Protein AF-A0A7C8YTX8-F1 (afdb_monomer_lite)

pLDDT: mean 79.62, std 22.44, range [36.09, 98.69]

InterPro domains:
  IPR001424 Superoxide dismutase, copper/zinc binding domain [PF00080] (49-103)
  IPR018152 Superoxide dismutase, copper/zinc, binding site [PS00087] (78-88)
  IPR024134 Superoxide dismutase (Cu/Zn) / superoxide dismutase copper chaperone [PTHR10003] (31-103)
  IPR036423 Superoxide dismutase-like, copper/zinc binding domain superfamily [G3DSA:2.60.40.200] (35-105)
  IPR036423 Superoxide dismutase-like, copper/zinc binding domain superfamily [SSF49329] (26-101)

Sequence (105 aa):
PILPPTTTRTISFSPEAHISLVSLSLWGALRTHKMVKKAVAVLSSSEGVSGTIYFTQEGNGPTYVTGTVSGLKPGLHGFHVHEFGDTTNGCMSTGPHFNPDRKSV

Radius of gyration: 31.5 Å; chains: 1; bounding box: 55×28×92 Å

Structure (mmCIF, N/CA/C/O backbone):
data_AF-A0A7C8YTX8-F1
#
_entry.id   AF-A0A7C8YTX8-F1
#
loop_
_atom_site.group_PDB
_atom_site.id
_atom_site.type_symbol
_atom_site.label_atom_id
_atom_site.label_alt_id
_atom_site.label_comp_id
_atom_site.label_asym_id
_atom_site.label_entity_id
_atom_site.label_seq_id
_atom_site.pdbx_PDB_ins_code
_atom_site.Cartn_x
_atom_site.Cartn_y
_atom_site.Cartn_z
_atom_site.occupancy
_atom_site.B_iso_or_equiv
_atom_site.auth_seq_id
_atom_site.auth_comp_id
_atom_site.auth_asym_id
_atom_site.auth_atom_id
_atom_site.pdbx_PDB_model_num
ATOM 1 N N . PRO A 1 1 ? 2.685 -3.908 76.199 1.00 43.00 1 PRO A N 1
ATOM 2 C CA . PRO A 1 1 ? 2.162 -2.791 75.374 1.00 43.00 1 PRO A CA 1
ATOM 3 C C . PRO A 1 1 ? 0.720 -3.086 74.946 1.00 43.00 1 PRO A C 1
ATOM 5 O O . PRO A 1 1 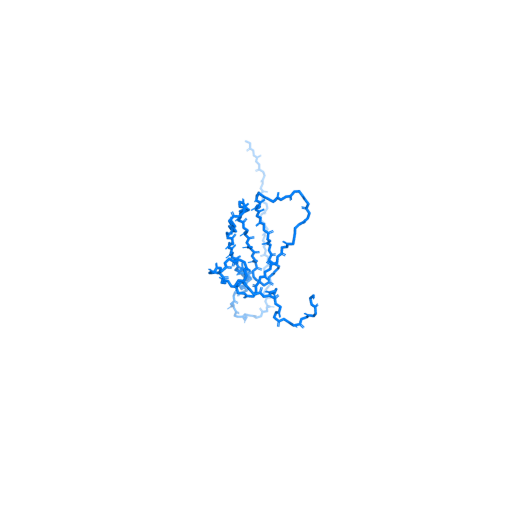? 0.479 -4.039 74.215 1.00 43.00 1 PRO A O 1
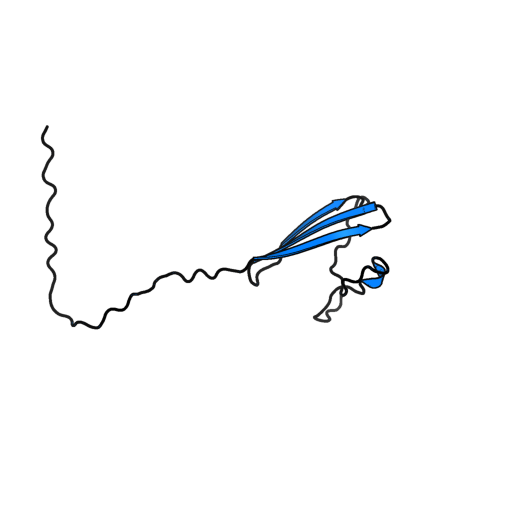ATOM 8 N N . ILE A 1 2 ? -0.221 -2.337 75.516 1.00 43.69 2 ILE A N 1
ATOM 9 C CA . ILE A 1 2 ? -1.671 -2.483 75.348 1.00 43.69 2 ILE A CA 1
ATOM 10 C C . ILE A 1 2 ? -2.100 -1.563 74.194 1.00 43.69 2 ILE A C 1
ATOM 12 O O . ILE A 1 2 ? -1.699 -0.401 74.180 1.00 43.69 2 ILE A O 1
ATOM 16 N N . LEU A 1 3 ? -2.904 -2.063 73.250 1.00 49.62 3 LEU A N 1
ATOM 17 C CA . LEU A 1 3 ? -3.631 -1.267 72.249 1.00 49.62 3 LEU A CA 1
ATOM 18 C C . LEU A 1 3 ? -5.146 -1.572 72.351 1.00 49.62 3 LEU A C 1
ATOM 20 O O . LEU A 1 3 ? -5.504 -2.686 72.737 1.00 49.62 3 LEU A O 1
ATOM 24 N N . PRO A 1 4 ? -6.019 -0.577 72.090 1.00 55.06 4 PRO A N 1
ATOM 25 C CA . PRO A 1 4 ? -7.382 -0.481 72.631 1.00 55.06 4 PRO A CA 1
ATOM 26 C C . PRO A 1 4 ? -8.446 -1.295 71.863 1.00 55.06 4 PRO A C 1
ATOM 28 O O . PRO A 1 4 ? -8.204 -1.729 70.735 1.00 55.06 4 PRO A O 1
ATOM 31 N N . PRO A 1 5 ? -9.646 -1.496 72.453 1.00 46.59 5 PRO A N 1
ATOM 32 C CA . PRO A 1 5 ? -10.703 -2.319 71.868 1.00 46.59 5 PRO A CA 1
ATOM 33 C C . PRO A 1 5 ? -11.292 -1.660 70.617 1.00 46.59 5 PRO A C 1
ATOM 35 O O . PRO A 1 5 ? -11.694 -0.498 70.651 1.00 46.59 5 PRO A O 1
ATOM 38 N N . THR A 1 6 ? -11.389 -2.407 69.514 1.00 50.81 6 THR A N 1
ATOM 39 C CA . THR A 1 6 ? -12.142 -1.945 68.340 1.00 50.81 6 THR A CA 1
ATOM 40 C C . THR A 1 6 ? -13.597 -2.370 68.488 1.00 50.81 6 THR A C 1
ATOM 42 O O . THR A 1 6 ? -13.926 -3.552 68.509 1.00 50.81 6 THR A O 1
ATOM 45 N N . THR A 1 7 ? -14.444 -1.360 68.643 1.00 52.38 7 THR A N 1
ATOM 46 C CA . THR A 1 7 ? -15.893 -1.381 68.822 1.00 52.38 7 THR A CA 1
ATOM 47 C C . THR A 1 7 ? -16.621 -2.341 67.877 1.00 52.38 7 THR A C 1
ATOM 49 O O . THR A 1 7 ? -16.686 -2.114 66.670 1.00 52.38 7 THR A O 1
ATOM 52 N N . THR A 1 8 ? -17.264 -3.365 68.440 1.00 48.72 8 THR A N 1
ATOM 53 C CA . THR A 1 8 ? -18.284 -4.163 67.749 1.00 48.72 8 THR A CA 1
ATOM 54 C C . THR A 1 8 ? -19.510 -3.287 67.491 1.00 48.72 8 THR A C 1
ATOM 56 O O . THR A 1 8 ? -20.168 -2.845 68.432 1.00 48.72 8 THR A O 1
ATOM 59 N N . ARG A 1 9 ? -19.834 -3.016 66.220 1.00 42.62 9 ARG A N 1
ATOM 60 C CA . ARG A 1 9 ? -21.097 -2.370 65.833 1.00 42.62 9 ARG A CA 1
ATOM 61 C C . ARG A 1 9 ? -22.113 -3.424 65.413 1.00 42.62 9 ARG A C 1
ATOM 63 O O . ARG A 1 9 ? -21.990 -4.028 64.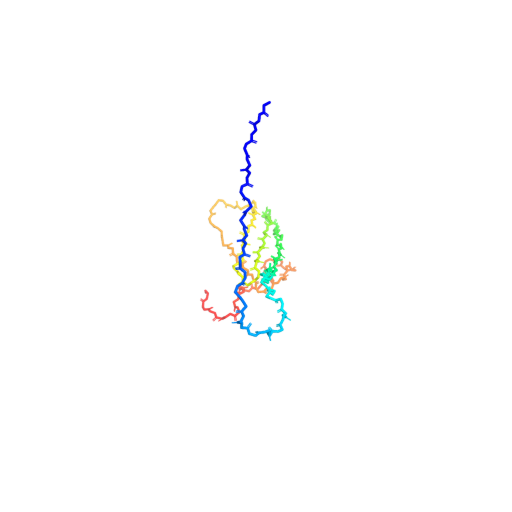353 1.00 42.62 9 ARG A O 1
ATOM 70 N N . THR A 1 10 ? -23.124 -3.611 66.251 1.00 40.97 10 THR A N 1
ATOM 71 C CA . THR A 1 10 ? -24.325 -4.396 65.957 1.00 40.97 10 THR A CA 1
ATOM 72 C C . THR A 1 10 ? -25.118 -3.706 64.847 1.00 40.97 10 THR A C 1
ATOM 74 O O . THR A 1 10 ? -25.607 -2.593 65.038 1.00 40.97 10 THR A O 1
ATOM 77 N N . ILE A 1 11 ? -25.241 -4.347 63.684 1.00 44.22 11 ILE A N 1
ATOM 78 C CA . ILE A 1 11 ? -26.154 -3.906 62.625 1.00 44.22 11 ILE A CA 1
ATOM 79 C C . ILE A 1 11 ? -27.513 -4.543 62.922 1.00 44.22 11 ILE A C 1
ATOM 81 O O . ILE A 1 11 ? -27.663 -5.760 62.858 1.00 44.22 11 ILE A O 1
ATOM 85 N N . SER A 1 12 ? -28.477 -3.711 63.313 1.00 37.59 12 SER A N 1
ATOM 86 C CA . SER A 1 12 ? -29.871 -4.112 63.501 1.00 37.59 12 SER A CA 1
ATOM 87 C C . SER A 1 12 ? -30.550 -4.201 62.136 1.00 37.59 12 SER A C 1
ATOM 89 O O . SER A 1 12 ? -30.572 -3.219 61.393 1.00 37.59 12 SER A O 1
ATOM 91 N N . PHE A 1 13 ? -31.079 -5.375 61.798 1.00 44.50 13 PHE A N 1
ATOM 92 C CA . PHE A 1 13 ? -31.911 -5.571 60.616 1.00 44.50 13 PHE A CA 1
ATOM 93 C C . PHE A 1 13 ? -33.364 -5.250 60.976 1.00 44.50 13 PHE A C 1
ATOM 95 O O . PHE A 1 13 ? -33.923 -5.846 61.894 1.00 44.50 13 PHE A O 1
ATOM 102 N N . SER A 1 14 ? -33.975 -4.315 60.247 1.00 36.09 14 SER A N 1
ATOM 103 C CA . SER A 1 14 ? -35.428 -4.119 60.251 1.00 36.09 14 SER A CA 1
ATOM 104 C C . SER A 1 14 ? -36.067 -5.275 59.471 1.00 36.09 14 SER A C 1
ATOM 106 O O . SER A 1 14 ? -35.701 -5.477 58.310 1.00 36.09 14 SER A O 1
ATOM 108 N N . PRO A 1 15 ? -36.981 -6.056 60.073 1.00 44.50 15 PRO A N 1
ATOM 109 C CA . PRO A 1 15 ? -37.805 -6.986 59.323 1.00 44.50 15 PRO A CA 1
ATOM 110 C C . PRO A 1 15 ? -38.945 -6.204 58.658 1.00 44.50 15 PRO A C 1
ATOM 112 O O . PRO A 1 15 ? -39.352 -5.175 59.183 1.00 44.50 15 PRO A O 1
ATOM 115 N N . GLU A 1 16 ? -39.450 -6.742 57.543 1.00 39.94 16 GLU A N 1
ATOM 116 C CA . GLU A 1 16 ? -40.664 -6.344 56.796 1.00 39.94 16 GLU A CA 1
ATOM 117 C C . GLU A 1 16 ? -40.426 -5.645 55.446 1.00 39.94 16 GLU A C 1
ATOM 119 O O . GLU A 1 16 ? -40.696 -4.466 55.260 1.00 39.94 16 GLU A O 1
ATOM 124 N N . ALA A 1 17 ? -40.009 -6.425 54.445 1.00 41.06 17 ALA A N 1
ATOM 125 C CA . ALA A 1 17 ? -40.678 -6.455 53.139 1.00 41.06 17 ALA A CA 1
ATOM 126 C C . ALA A 1 17 ? -40.262 -7.726 52.384 1.00 41.06 17 ALA A C 1
ATOM 128 O O . ALA A 1 17 ? -39.134 -8.201 52.492 1.00 41.06 17 ALA A O 1
ATOM 129 N N . HIS A 1 18 ? -41.220 -8.321 51.686 1.00 37.94 18 HIS A N 1
ATOM 130 C CA . HIS A 1 18 ? -41.250 -9.731 51.326 1.00 37.94 18 HIS A CA 1
ATOM 131 C C . HIS A 1 18 ? -40.169 -10.212 50.343 1.00 37.94 18 HIS A C 1
ATOM 133 O O . HIS A 1 18 ? -39.749 -9.522 49.418 1.00 37.94 18 HIS A O 1
ATOM 139 N N . ILE A 1 19 ? -39.800 -11.477 50.542 1.00 45.00 19 ILE A N 1
ATOM 140 C CA . ILE A 1 19 ? -38.951 -12.317 49.697 1.00 45.00 19 ILE A CA 1
ATOM 141 C C . ILE A 1 19 ? -39.523 -12.381 48.270 1.00 45.00 19 ILE A C 1
ATOM 143 O O . ILE A 1 19 ? -40.614 -12.908 48.065 1.00 45.00 19 ILE A O 1
ATOM 147 N N . SER A 1 20 ? -38.750 -11.936 47.276 1.00 42.69 20 SER A N 1
ATOM 148 C CA . SER A 1 20 ? -38.906 -12.376 45.885 1.00 42.69 20 SER A CA 1
ATOM 149 C C . SER A 1 20 ? -37.539 -12.707 45.291 1.00 42.69 20 SER A C 1
ATOM 151 O O . SER A 1 20 ? -36.741 -11.828 44.989 1.00 42.69 20 SER A O 1
ATOM 153 N N . LEU A 1 21 ? -37.301 -14.017 45.206 1.00 43.22 21 LEU A N 1
ATOM 154 C CA . LEU A 1 21 ? -36.406 -14.765 44.319 1.00 43.22 21 LEU A CA 1
ATOM 155 C C . LEU A 1 21 ? -35.165 -14.047 43.758 1.00 43.22 21 LEU A C 1
ATOM 157 O O . LEU A 1 21 ? -35.198 -13.274 42.807 1.00 43.22 21 LEU A O 1
ATOM 161 N N . VAL A 1 22 ? -34.035 -14.470 44.315 1.00 42.91 22 VAL A N 1
ATOM 162 C CA . VAL A 1 22 ? -32.678 -14.397 43.778 1.00 42.91 22 VAL A CA 1
ATOM 163 C C . VAL A 1 22 ? -32.630 -14.870 42.320 1.00 42.91 22 VAL A C 1
ATOM 165 O O . VAL A 1 22 ? -33.030 -15.993 42.023 1.00 42.91 22 VAL A O 1
ATOM 168 N N . SER A 1 23 ? -32.030 -14.080 41.433 1.00 53.56 23 SER A N 1
ATOM 169 C CA . SER A 1 23 ? -31.104 -14.587 40.412 1.00 53.56 23 SER A CA 1
ATOM 170 C C . SER A 1 23 ? -30.213 -13.444 39.951 1.00 53.56 23 SER A C 1
ATOM 172 O O . SER A 1 23 ? -30.626 -12.598 39.169 1.00 53.56 23 SER A O 1
ATOM 174 N N . LEU A 1 24 ? -29.017 -13.420 40.548 1.00 44.25 24 LEU A N 1
ATOM 175 C CA . LEU A 1 24 ? -27.795 -12.742 40.124 1.00 44.25 24 LEU A CA 1
ATOM 176 C C . LEU A 1 24 ? -27.986 -11.648 39.068 1.00 44.25 24 LEU A C 1
ATOM 178 O O . LEU A 1 24 ? -28.092 -11.923 37.873 1.00 44.25 24 LEU A O 1
ATOM 182 N N . SER A 1 25 ? -27.849 -10.399 39.506 1.00 49.09 25 SER A N 1
ATOM 183 C CA . SER A 1 25 ? -27.318 -9.340 38.659 1.00 49.09 25 SER A CA 1
ATOM 184 C C . SER A 1 25 ? -25.954 -9.797 38.143 1.00 49.09 25 SER A C 1
ATOM 186 O O . SER A 1 25 ? -24.920 -9.545 38.764 1.00 49.09 25 SER A O 1
ATOM 188 N N . LEU A 1 26 ? -25.940 -10.498 37.008 1.00 51.19 26 LEU A N 1
ATOM 189 C CA . LEU A 1 26 ? -24.752 -10.682 36.199 1.00 51.19 26 LEU A CA 1
ATOM 190 C C . LEU A 1 26 ? -24.437 -9.311 35.596 1.00 51.19 26 LEU A C 1
ATOM 192 O O . LEU A 1 26 ? -24.623 -9.058 34.412 1.00 51.19 26 LEU A O 1
ATOM 196 N N . TRP A 1 27 ? -23.909 -8.416 36.429 1.00 50.28 27 TRP A N 1
ATOM 197 C CA . TRP A 1 27 ? -23.129 -7.264 35.999 1.00 50.28 27 TRP A CA 1
ATOM 198 C C . TRP A 1 27 ? -21.739 -7.751 35.555 1.00 50.28 27 TRP A C 1
ATOM 200 O O . TRP A 1 27 ? -20.700 -7.192 35.888 1.00 50.28 27 TRP A O 1
ATOM 210 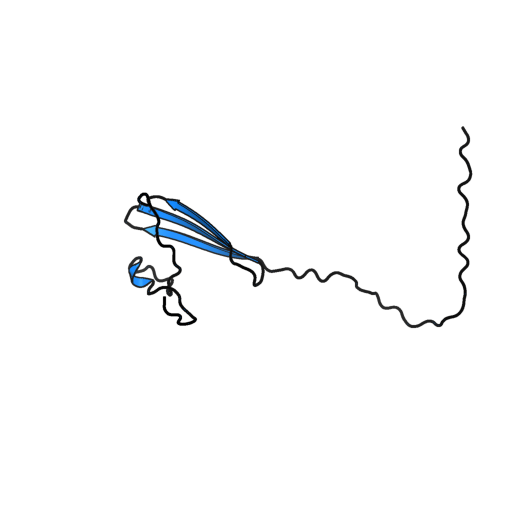N N . GLY A 1 28 ? -21.709 -8.868 34.824 1.00 50.75 28 GLY A N 1
ATOM 211 C CA . GLY A 1 28 ? -20.582 -9.231 34.001 1.00 50.75 28 GLY A CA 1
ATOM 212 C C . GLY A 1 28 ? -20.662 -8.301 32.810 1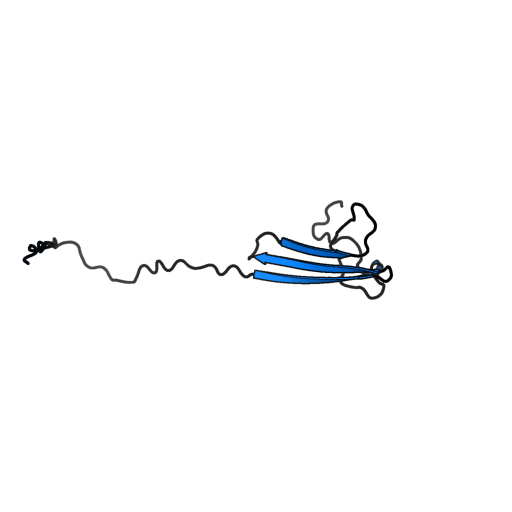.00 50.75 28 GLY A C 1
ATOM 213 O O . GLY A 1 28 ? -21.462 -8.533 31.909 1.00 50.75 28 GLY A O 1
ATOM 214 N N . ALA A 1 29 ? -19.886 -7.219 32.841 1.00 59.28 29 ALA A N 1
ATOM 215 C CA . ALA A 1 29 ? -19.626 -6.407 31.666 1.00 59.28 29 ALA A CA 1
ATOM 216 C C . ALA A 1 29 ? -19.357 -7.355 30.491 1.00 59.28 29 ALA A C 1
ATOM 218 O O . ALA A 1 29 ? -18.348 -8.066 30.483 1.00 59.28 29 ALA A O 1
ATOM 219 N N . LEU A 1 30 ? -20.289 -7.415 29.538 1.00 56.66 30 LEU A N 1
ATOM 220 C CA . LEU A 1 30 ? -20.105 -8.160 28.307 1.00 56.66 30 LEU A CA 1
ATOM 221 C C . LEU A 1 30 ? -18.936 -7.486 27.591 1.00 56.66 30 LEU A C 1
ATOM 223 O O . LEU A 1 30 ? -19.104 -6.457 26.937 1.00 56.66 30 LEU A O 1
ATOM 227 N N . ARG A 1 31 ? -17.723 -8.015 27.779 1.00 61.34 31 ARG A N 1
ATOM 228 C CA . ARG A 1 31 ? -16.558 -7.599 27.005 1.00 61.34 31 ARG A CA 1
ATOM 229 C C . ARG A 1 31 ? -16.883 -7.972 25.568 1.00 61.34 31 ARG A C 1
ATOM 231 O O . ARG A 1 31 ? -16.800 -9.138 25.191 1.00 61.34 31 ARG A O 1
ATOM 238 N N . THR A 1 32 ? -17.310 -6.995 24.776 1.00 63.19 32 THR A N 1
ATOM 239 C CA . THR A 1 32 ? -17.365 -7.163 23.330 1.00 63.19 32 THR A CA 1
ATOM 240 C C . THR A 1 32 ? -15.918 -7.348 22.893 1.00 63.19 32 THR A C 1
ATOM 242 O O . THR A 1 32 ? -15.126 -6.409 22.876 1.00 63.19 32 THR A O 1
ATOM 245 N N . HIS A 1 33 ? -15.515 -8.594 22.641 1.00 68.69 33 HIS A N 1
ATOM 246 C CA . HIS A 1 33 ? -14.219 -8.865 22.038 1.00 68.69 33 HIS A CA 1
ATOM 247 C C . HIS A 1 33 ? -14.277 -8.332 20.612 1.00 68.69 33 HIS A C 1
ATOM 249 O O . HIS A 1 33 ? -14.754 -8.990 19.688 1.00 68.69 33 HIS A O 1
ATOM 255 N N . LYS A 1 34 ? -13.846 -7.084 20.452 1.00 81.94 34 LYS A N 1
ATOM 256 C CA . LYS A 1 34 ? -13.736 -6.431 19.161 1.00 81.94 34 LYS A CA 1
ATOM 257 C C . LYS A 1 34 ? -12.635 -7.162 18.384 1.00 81.94 34 LYS A C 1
ATOM 259 O O . LYS A 1 34 ? -11.454 -7.048 18.690 1.00 81.94 34 LYS A O 1
ATOM 264 N N . MET A 1 35 ? -13.041 -8.008 17.436 1.00 89.75 35 MET A N 1
ATOM 265 C CA . MET A 1 35 ? -12.128 -8.820 16.625 1.00 89.75 35 MET A CA 1
ATOM 266 C C . MET A 1 35 ? -11.125 -7.928 15.891 1.00 89.75 35 MET A C 1
ATOM 268 O O . MET A 1 35 ? -11.524 -6.999 15.189 1.00 89.75 35 MET A O 1
ATOM 272 N N . VAL A 1 36 ? -9.831 -8.224 16.020 1.00 94.69 36 VAL A N 1
ATOM 273 C CA . VAL A 1 36 ? -8.776 -7.524 15.280 1.00 94.69 36 VAL A CA 1
ATOM 274 C C . VAL A 1 36 ? -8.505 -8.271 13.979 1.00 94.69 36 VAL A C 1
ATOM 276 O O . VAL A 1 36 ? -8.047 -9.412 13.993 1.00 94.69 36 VAL A O 1
ATOM 279 N N . LYS A 1 37 ? -8.759 -7.607 12.854 1.00 97.75 37 LYS A N 1
ATOM 280 C CA . LYS A 1 37 ? -8.408 -8.068 11.508 1.00 97.75 37 LYS A CA 1
ATOM 281 C C . LYS A 1 37 ? -7.024 -7.539 11.140 1.00 97.75 37 LYS A C 1
ATOM 283 O O . LYS A 1 37 ? -6.694 -6.394 11.457 1.00 97.75 37 LYS A O 1
ATOM 288 N N . LYS A 1 38 ? -6.222 -8.370 10.474 1.00 98.06 38 LYS A N 1
ATOM 289 C CA . LYS A 1 38 ? -4.885 -8.015 9.985 1.00 98.06 38 LYS A CA 1
ATOM 290 C C . LYS A 1 38 ? -4.721 -8.461 8.537 1.00 98.06 38 LYS A C 1
ATOM 292 O O . LYS A 1 38 ? -5.186 -9.542 8.186 1.00 98.06 38 LYS A O 1
ATOM 297 N N . ALA A 1 39 ? -4.037 -7.656 7.734 1.00 98.44 39 ALA A N 1
ATOM 298 C CA . ALA A 1 39 ? -3.621 -8.017 6.382 1.00 98.44 39 ALA A CA 1
ATOM 299 C C . ALA A 1 39 ? -2.236 -7.434 6.074 1.00 98.44 39 ALA A C 1
ATOM 301 O O . ALA A 1 39 ? -1.790 -6.493 6.734 1.00 98.44 39 ALA A O 1
ATOM 302 N N . VAL A 1 40 ? -1.557 -8.010 5.082 1.00 98.38 40 VAL A N 1
ATOM 303 C CA . VAL A 1 40 ? -0.223 -7.591 4.635 1.00 98.38 40 VAL A CA 1
ATOM 304 C C . VAL A 1 40 ? -0.191 -7.582 3.112 1.00 98.38 40 VAL A C 1
ATOM 306 O O . VAL A 1 40 ? -0.678 -8.522 2.489 1.00 98.38 40 VAL A O 1
ATOM 309 N N . ALA A 1 41 ? 0.401 -6.543 2.528 1.00 98.00 41 ALA A N 1
ATOM 310 C CA . ALA A 1 41 ? 0.719 -6.467 1.109 1.00 98.00 41 ALA A CA 1
ATOM 311 C C . ALA A 1 41 ? 2.233 -6.317 0.936 1.00 98.00 41 ALA A C 1
ATOM 313 O O . ALA A 1 41 ? 2.842 -5.408 1.505 1.00 98.00 41 ALA A O 1
ATOM 314 N N . VAL A 1 42 ? 2.836 -7.210 0.153 1.00 97.06 42 VAL A N 1
ATOM 315 C CA . VAL A 1 42 ? 4.252 -7.136 -0.220 1.00 97.06 42 VAL A CA 1
ATOM 316 C C . VAL A 1 42 ? 4.336 -6.546 -1.621 1.00 97.06 42 VAL A C 1
ATOM 318 O O . VAL A 1 42 ? 3.734 -7.068 -2.557 1.00 97.06 42 VAL A O 1
ATOM 321 N N . LEU A 1 43 ? 5.061 -5.440 -1.746 1.00 95.81 43 LEU A N 1
ATOM 322 C CA . LEU A 1 43 ? 5.244 -4.697 -2.984 1.00 95.81 43 LEU A CA 1
ATOM 323 C C . LEU A 1 43 ? 6.584 -5.078 -3.608 1.00 95.81 43 LEU A C 1
ATOM 325 O O . LEU A 1 43 ? 7.623 -5.049 -2.943 1.00 95.81 43 LEU A O 1
ATOM 329 N N . SER A 1 44 ? 6.559 -5.394 -4.897 1.00 93.25 44 SER A N 1
ATOM 330 C CA . SER A 1 44 ? 7.750 -5.682 -5.687 1.00 93.25 44 SER A CA 1
ATOM 331 C C . SER A 1 44 ? 7.564 -5.153 -7.104 1.00 93.25 44 SER A C 1
ATOM 333 O O . SER A 1 44 ? 6.485 -5.277 -7.682 1.00 93.25 44 SER A O 1
ATOM 335 N N . SER A 1 45 ? 8.618 -4.551 -7.645 1.00 89.81 45 SER A N 1
ATOM 336 C CA . SER A 1 45 ? 8.686 -4.039 -9.009 1.00 89.81 45 SER A CA 1
ATOM 337 C C . SER A 1 45 ? 10.015 -4.433 -9.649 1.00 89.81 45 SER A C 1
ATOM 339 O O . SER A 1 45 ? 11.043 -4.521 -8.972 1.00 89.81 45 SER A O 1
ATOM 341 N N . SER A 1 46 ? 10.014 -4.599 -10.972 1.00 88.06 46 SER A N 1
ATOM 342 C CA . SER A 1 46 ? 11.225 -4.796 -11.778 1.00 88.06 46 SER A CA 1
ATOM 343 C C . SER A 1 46 ? 12.166 -3.585 -11.770 1.00 88.06 46 SER A C 1
ATOM 345 O O . SER A 1 46 ? 13.327 -3.717 -12.141 1.00 88.06 46 SER A O 1
ATOM 347 N N . GLU A 1 47 ? 11.694 -2.415 -11.332 1.00 89.81 47 GLU A N 1
ATOM 348 C CA . GLU A 1 47 ? 12.473 -1.168 -11.268 1.00 89.81 47 GLU A CA 1
ATOM 349 C C . GLU A 1 47 ? 13.185 -0.959 -9.917 1.00 89.81 47 GLU A C 1
ATOM 351 O O . GLU A 1 47 ? 13.706 0.119 -9.641 1.00 89.81 47 GLU A O 1
ATOM 356 N N . GLY A 1 48 ? 13.200 -1.974 -9.047 1.00 93.19 48 GLY A N 1
ATOM 357 C CA . GLY A 1 48 ? 13.887 -1.915 -7.751 1.00 93.19 48 GLY A CA 1
ATOM 358 C C . GLY A 1 48 ? 13.092 -1.236 -6.630 1.00 93.19 48 GLY A C 1
ATOM 359 O O . GLY A 1 48 ? 13.598 -1.108 -5.514 1.00 93.19 48 GLY A O 1
ATOM 360 N N . VAL A 1 49 ? 11.840 -0.843 -6.886 1.00 96.44 49 VAL A N 1
ATOM 361 C CA . VAL A 1 49 ? 10.907 -0.412 -5.835 1.00 96.44 49 VAL A CA 1
ATOM 362 C C . VAL A 1 49 ? 10.360 -1.639 -5.113 1.00 96.44 49 VAL A C 1
ATOM 364 O O . VAL A 1 49 ? 9.861 -2.578 -5.737 1.00 96.44 49 VAL A O 1
ATOM 367 N N . SER A 1 50 ? 10.438 -1.631 -3.787 1.00 97.12 50 SER A N 1
ATOM 368 C CA . SER A 1 50 ? 9.924 -2.717 -2.951 1.00 97.12 50 SER A CA 1
ATOM 369 C C . SER A 1 50 ? 9.465 -2.207 -1.593 1.00 97.12 50 SER A C 1
ATOM 371 O O . SER A 1 50 ? 9.866 -1.127 -1.149 1.00 97.12 50 SER A O 1
ATOM 373 N N . GLY A 1 51 ? 8.609 -2.970 -0.923 1.00 97.75 51 GLY A N 1
ATOM 374 C CA . GLY A 1 51 ? 8.109 -2.583 0.388 1.00 97.75 51 GLY A CA 1
ATOM 375 C C . GLY A 1 51 ? 7.119 -3.569 0.981 1.00 97.75 51 GLY A C 1
ATOM 376 O O . GLY A 1 51 ? 6.683 -4.509 0.321 1.00 97.75 51 GLY A O 1
ATOM 377 N N . THR A 1 52 ? 6.732 -3.311 2.224 1.00 98.69 52 THR A N 1
ATOM 378 C CA . THR A 1 52 ? 5.699 -4.085 2.915 1.00 98.69 52 THR A CA 1
ATOM 379 C C . THR A 1 52 ? 4.746 -3.135 3.612 1.00 98.69 52 THR A C 1
ATOM 381 O O . THR A 1 52 ? 5.173 -2.279 4.392 1.00 98.69 52 THR A O 1
ATOM 384 N N . ILE A 1 53 ? 3.455 -3.310 3.341 1.00 98.62 53 ILE A N 1
ATOM 385 C CA . ILE A 1 53 ? 2.364 -2.552 3.944 1.00 98.62 53 ILE A CA 1
ATOM 386 C C . ILE A 1 53 ? 1.540 -3.481 4.832 1.00 98.62 53 ILE A C 1
ATOM 388 O O . ILE A 1 53 ? 1.183 -4.590 4.440 1.00 98.62 53 ILE A O 1
ATOM 392 N N . TYR A 1 54 ?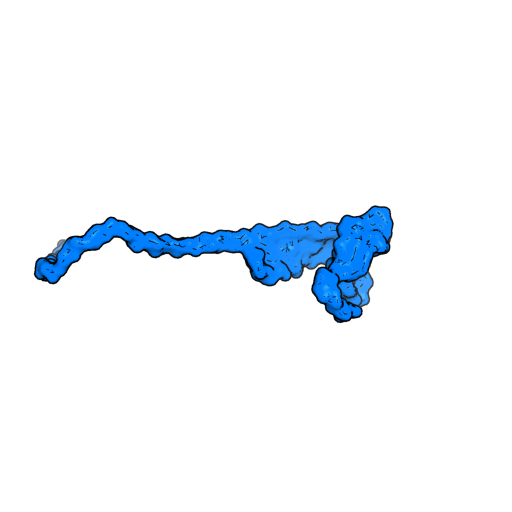 1.219 -3.007 6.026 1.00 98.69 54 TYR A N 1
ATOM 393 C CA . TYR A 1 54 ? 0.426 -3.681 7.036 1.00 98.69 54 TYR A CA 1
ATOM 394 C C . TYR A 1 54 ? -0.890 -2.940 7.232 1.00 98.69 54 TYR A C 1
ATOM 396 O O . TYR A 1 54 ? -0.922 -1.713 7.319 1.00 98.69 54 TYR A O 1
ATOM 404 N N . PHE A 1 55 ? -1.964 -3.709 7.362 1.00 98.69 55 PHE A N 1
ATOM 405 C CA . PHE A 1 55 ? -3.304 -3.216 7.639 1.00 98.69 55 PHE A CA 1
ATOM 406 C C . PHE A 1 55 ? -3.791 -3.829 8.946 1.00 98.69 55 PHE A C 1
ATOM 408 O O . PHE A 1 55 ? -3.716 -5.049 9.127 1.00 98.69 55 PHE A O 1
ATOM 415 N N . THR A 1 56 ? -4.317 -3.008 9.850 1.00 98.31 56 THR A N 1
ATOM 416 C CA . THR A 1 56 ? -4.957 -3.476 11.084 1.00 98.31 56 THR A CA 1
ATOM 417 C C . THR A 1 56 ? -6.297 -2.782 11.283 1.00 98.31 56 THR A C 1
ATOM 419 O O . THR A 1 56 ? -6.419 -1.576 11.095 1.00 98.31 56 THR A O 1
ATOM 422 N N . GLN A 1 57 ? -7.327 -3.543 11.649 1.00 98.12 57 GLN A N 1
ATOM 423 C CA . GLN A 1 57 ? -8.670 -3.006 11.869 1.00 98.12 57 GLN A CA 1
ATOM 424 C C . GLN A 1 57 ? -9.320 -3.672 13.081 1.00 98.12 57 GLN A C 1
ATOM 426 O O . GLN A 1 57 ? -9.434 -4.896 13.137 1.00 98.12 57 GLN A O 1
ATOM 431 N N . GLU A 1 58 ? -9.787 -2.871 14.036 1.00 96.56 58 GLU A N 1
ATOM 432 C CA . GLU A 1 58 ? -10.482 -3.359 15.228 1.00 96.56 58 GLU A CA 1
ATOM 433 C C . GLU A 1 58 ? -12.010 -3.293 15.047 1.00 96.56 58 GLU A C 1
ATOM 435 O O . GLU A 1 58 ? -12.608 -2.220 14.917 1.00 96.56 58 GLU A O 1
ATOM 440 N N . GLY A 1 59 ? -12.668 -4.453 15.044 1.00 94.06 59 GLY A N 1
ATOM 441 C CA . GLY A 1 59 ? -14.096 -4.585 14.757 1.00 94.06 59 GLY A CA 1
ATOM 442 C C . GLY A 1 59 ? -14.468 -3.950 13.419 1.00 94.06 59 GLY A C 1
ATOM 443 O O . GLY A 1 59 ? -13.874 -4.255 12.387 1.00 94.06 59 GLY A O 1
ATOM 444 N N . ASN A 1 60 ? -15.442 -3.041 13.448 1.00 94.62 60 ASN A N 1
ATOM 445 C CA . ASN A 1 60 ? -15.879 -2.259 12.286 1.00 94.62 60 ASN A CA 1
ATOM 446 C C . ASN A 1 60 ? -15.295 -0.834 12.284 1.00 94.62 60 ASN A C 1
ATOM 448 O O . ASN A 1 60 ? -15.842 0.051 11.634 1.00 94.62 60 ASN A O 1
ATOM 452 N N . GLY A 1 61 ? -14.233 -0.592 13.059 1.00 94.62 61 GLY A N 1
ATOM 453 C CA . GLY A 1 61 ? -13.569 0.708 13.132 1.00 94.62 61 GLY A CA 1
ATOM 454 C C . GLY A 1 61 ? -12.709 1.024 11.900 1.00 94.62 61 GLY A C 1
ATOM 455 O O . GLY A 1 61 ? -12.704 0.255 10.935 1.00 94.62 61 GLY A O 1
ATOM 456 N N . PRO A 1 62 ? -11.960 2.139 11.938 1.00 97.25 62 PRO A N 1
ATOM 457 C CA . PRO A 1 62 ? -11.008 2.499 10.892 1.00 97.25 62 PRO A CA 1
ATOM 458 C C . PRO A 1 62 ? -9.926 1.434 10.698 1.00 97.25 62 PRO A C 1
ATOM 460 O O . PRO A 1 62 ? -9.532 0.748 11.645 1.00 97.25 62 PRO A O 1
ATOM 463 N N . THR A 1 63 ? -9.417 1.338 9.472 1.00 97.56 63 THR A N 1
ATOM 464 C CA . THR A 1 63 ? -8.233 0.535 9.156 1.00 97.56 63 THR A CA 1
ATOM 465 C C . THR A 1 63 ? -6.992 1.411 9.259 1.00 97.56 63 THR A C 1
ATOM 467 O O . THR A 1 63 ? -6.886 2.424 8.570 1.00 97.56 63 THR A O 1
ATOM 470 N N . TYR A 1 64 ? -6.041 1.012 10.097 1.00 97.81 64 TYR A N 1
ATOM 471 C CA . TYR A 1 64 ? -4.724 1.631 10.181 1.00 97.81 64 TYR A CA 1
ATOM 472 C C . TYR A 1 64 ? -3.794 0.997 9.155 1.00 97.81 64 TYR A C 1
ATOM 474 O O . TYR A 1 64 ? -3.732 -0.228 9.043 1.00 97.81 64 TYR A O 1
ATOM 482 N N . VAL A 1 65 ? -3.067 1.844 8.429 1.00 98.38 65 VAL A N 1
ATOM 483 C CA . VAL A 1 65 ? -2.125 1.440 7.383 1.00 98.38 65 VAL A CA 1
ATOM 484 C C . VAL A 1 65 ? -0.734 1.913 7.778 1.00 98.38 65 VAL A C 1
ATOM 486 O O . VAL A 1 65 ? -0.528 3.102 8.018 1.00 98.38 65 VAL A O 1
ATOM 489 N N . THR A 1 66 ? 0.218 0.992 7.870 1.00 98.31 66 THR A N 1
ATOM 490 C CA . THR A 1 66 ? 1.622 1.291 8.184 1.00 98.31 66 THR A CA 1
ATOM 491 C C . THR A 1 66 ? 2.537 0.497 7.268 1.00 98.31 66 THR A C 1
ATOM 493 O O . THR A 1 66 ? 2.132 -0.512 6.702 1.00 98.31 66 THR A O 1
ATOM 496 N N . GLY A 1 67 ? 3.781 0.925 7.094 1.00 97.75 67 GLY A N 1
ATOM 497 C CA . GLY A 1 67 ? 4.717 0.183 6.262 1.00 97.75 67 GLY A CA 1
ATOM 498 C C . GLY A 1 67 ? 5.905 1.009 5.821 1.00 97.75 67 GLY A C 1
ATOM 499 O O . GLY A 1 67 ? 6.041 2.178 6.183 1.00 97.75 67 GLY A O 1
ATOM 500 N N . THR A 1 68 ? 6.760 0.377 5.029 1.00 98.06 68 THR A N 1
ATOM 501 C CA . THR A 1 68 ? 7.938 1.003 4.433 1.00 98.06 68 THR A CA 1
ATOM 502 C C . THR A 1 68 ? 8.008 0.655 2.955 1.00 98.06 68 THR A C 1
ATOM 504 O O . THR A 1 68 ? 7.738 -0.479 2.556 1.00 98.06 68 THR A O 1
ATOM 507 N N . VAL A 1 69 ? 8.378 1.644 2.143 1.00 98.00 69 VAL A N 1
ATOM 508 C CA . VAL A 1 69 ? 8.636 1.488 0.709 1.00 98.00 69 VAL A CA 1
ATOM 509 C C . VAL A 1 69 ? 9.990 2.118 0.412 1.00 98.00 69 VAL A C 1
ATOM 511 O O . VAL A 1 69 ? 10.276 3.224 0.866 1.00 98.00 69 VAL A O 1
ATOM 514 N N . SER A 1 70 ? 10.833 1.390 -0.310 1.00 97.94 70 SER A N 1
ATOM 515 C CA . SER A 1 70 ? 12.207 1.767 -0.649 1.00 97.94 70 SER A CA 1
ATOM 516 C C . SER A 1 70 ? 12.398 1.800 -2.165 1.00 97.94 70 SER A C 1
ATOM 518 O O . SER A 1 70 ? 11.616 1.209 -2.908 1.00 97.94 70 SER A O 1
ATOM 520 N N . GLY A 1 71 ? 13.442 2.493 -2.626 1.00 97.38 71 GLY A N 1
ATOM 521 C CA . GLY A 1 71 ? 13.767 2.610 -4.055 1.00 97.38 71 GLY A CA 1
ATOM 522 C C . GLY A 1 71 ? 12.949 3.660 -4.817 1.00 97.38 71 GLY A C 1
ATOM 523 O O . GLY A 1 71 ? 13.119 3.815 -6.021 1.00 97.38 71 GLY A O 1
ATOM 524 N N . LEU A 1 72 ? 12.077 4.406 -4.133 1.00 96.88 72 LEU A N 1
ATOM 525 C CA . LEU A 1 72 ? 11.324 5.509 -4.729 1.00 96.88 72 LEU A CA 1
ATOM 526 C C . LEU A 1 72 ? 12.234 6.707 -5.027 1.00 96.88 72 LEU A C 1
ATOM 528 O O . LEU A 1 72 ? 13.132 7.041 -4.251 1.00 96.88 72 LEU A O 1
ATOM 532 N N . LYS A 1 73 ? 11.948 7.411 -6.126 1.00 96.81 73 LYS A N 1
ATOM 533 C CA . LYS A 1 73 ? 12.542 8.730 -6.390 1.00 96.81 73 LYS A CA 1
ATOM 534 C C . LYS A 1 73 ? 12.098 9.736 -5.313 1.00 96.81 73 LYS A C 1
ATOM 536 O O . LYS A 1 73 ? 10.994 9.597 -4.788 1.00 96.81 73 LYS A O 1
ATOM 541 N N . PRO A 1 74 ? 12.892 10.773 -4.997 1.00 97.25 74 PRO A N 1
ATOM 542 C CA . PRO A 1 74 ? 12.453 11.825 -4.083 1.00 97.25 74 PRO A CA 1
ATOM 543 C C . PRO A 1 74 ? 11.163 12.501 -4.569 1.00 97.25 74 PRO A C 1
ATOM 545 O O . PRO A 1 74 ? 11.056 12.845 -5.745 1.00 97.25 74 PRO A O 1
ATOM 548 N N . GLY A 1 75 ? 10.201 12.703 -3.667 1.00 97.38 75 GLY A N 1
ATOM 549 C CA . GLY A 1 75 ? 8.925 13.355 -3.969 1.00 97.38 75 GLY A CA 1
ATOM 550 C C . GLY A 1 75 ? 7.718 12.635 -3.371 1.00 97.38 75 GLY A C 1
ATOM 551 O O . GLY A 1 75 ? 7.860 11.660 -2.632 1.00 97.38 75 GLY A O 1
ATOM 552 N N . LEU A 1 76 ? 6.527 13.144 -3.688 1.00 96.19 76 LEU A N 1
ATOM 553 C CA . LEU A 1 76 ? 5.257 12.511 -3.338 1.00 96.19 76 LEU A CA 1
ATOM 554 C C . LEU A 1 76 ? 4.896 11.453 -4.383 1.00 96.19 76 LEU A C 1
ATOM 556 O O . LEU A 1 76 ? 5.069 11.675 -5.580 1.00 96.19 76 LEU A O 1
ATOM 560 N N . HIS A 1 77 ? 4.351 10.330 -3.921 1.00 96.44 77 HIS A N 1
ATOM 561 C CA . HIS A 1 77 ? 3.921 9.213 -4.762 1.00 96.44 77 HIS A CA 1
ATOM 562 C C . HIS A 1 77 ? 2.469 8.870 -4.450 1.00 96.44 77 HIS A C 1
ATOM 564 O O . HIS A 1 77 ? 2.058 8.920 -3.291 1.00 96.44 77 HIS A O 1
ATOM 570 N N . GLY A 1 78 ? 1.696 8.523 -5.479 1.00 95.31 78 GLY A N 1
ATOM 571 C CA . GLY A 1 78 ? 0.332 8.029 -5.301 1.00 95.31 78 GLY A CA 1
ATOM 572 C C . GLY A 1 78 ? 0.323 6.664 -4.612 1.00 95.31 78 GLY A C 1
ATOM 573 O O . GLY A 1 78 ? 1.212 5.843 -4.835 1.00 95.31 78 GLY A O 1
ATOM 574 N N . PHE A 1 79 ? -0.688 6.416 -3.785 1.00 96.38 79 PHE A N 1
ATOM 575 C CA . PHE A 1 79 ? -0.862 5.149 -3.084 1.00 96.38 79 PHE A CA 1
ATOM 576 C C . PHE A 1 79 ? -2.342 4.773 -3.091 1.00 96.38 79 PHE A C 1
ATOM 578 O O . PHE A 1 79 ? -3.163 5.455 -2.477 1.00 96.38 79 PHE A O 1
ATOM 585 N N . HIS A 1 80 ? -2.682 3.708 -3.816 1.00 95.62 80 HIS A N 1
ATOM 586 C CA . HIS A 1 80 ? -4.066 3.327 -4.096 1.00 95.62 80 HIS A CA 1
ATOM 587 C C . HIS A 1 80 ? -4.260 1.818 -3.943 1.00 95.62 80 HIS A C 1
ATOM 589 O O . HIS A 1 80 ? -3.334 1.033 -4.150 1.00 95.62 80 HIS A O 1
ATOM 595 N N . VAL A 1 81 ? -5.490 1.414 -3.624 1.00 96.62 81 VAL A N 1
ATOM 596 C CA . VAL A 1 81 ? -5.936 0.022 -3.740 1.00 96.62 81 VAL A CA 1
ATOM 597 C C . VAL A 1 81 ? -6.573 -0.141 -5.114 1.00 96.62 81 VAL A C 1
ATOM 599 O O . VAL A 1 81 ? -7.457 0.632 -5.484 1.00 96.62 81 VAL A O 1
ATOM 602 N N . HIS A 1 82 ? -6.108 -1.126 -5.871 1.00 96.56 82 HIS A N 1
ATOM 603 C CA . HIS A 1 82 ? -6.665 -1.469 -7.175 1.00 96.56 82 HIS A CA 1
ATOM 604 C C . HIS A 1 82 ? -7.753 -2.539 -7.040 1.00 96.56 82 HIS A C 1
ATOM 606 O O . HIS A 1 82 ? -7.817 -3.246 -6.033 1.00 96.56 82 HIS A O 1
ATOM 612 N N . GLU A 1 83 ? -8.626 -2.627 -8.040 1.00 96.25 83 GLU A N 1
ATOM 613 C CA . GLU A 1 83 ? -9.782 -3.527 -8.033 1.00 96.25 83 GLU A CA 1
ATOM 614 C C . GLU A 1 83 ? -9.386 -5.011 -7.999 1.00 96.25 83 GLU A C 1
ATOM 616 O O . GLU A 1 83 ? -10.020 -5.801 -7.296 1.00 96.25 83 GLU A O 1
ATOM 621 N N . PHE A 1 84 ? -8.319 -5.387 -8.711 1.00 96.19 84 PHE A N 1
ATOM 622 C CA . PHE A 1 84 ? -7.887 -6.775 -8.832 1.00 96.19 84 PHE A CA 1
ATOM 623 C C . PHE A 1 84 ? -6.536 -7.020 -8.161 1.00 96.19 84 PHE A C 1
ATOM 625 O O . PHE A 1 84 ? -5.581 -6.260 -8.314 1.00 96.19 84 PHE A O 1
ATOM 632 N N . GLY A 1 85 ? -6.432 -8.160 -7.474 1.00 94.75 85 GLY A N 1
ATOM 633 C CA . GLY A 1 85 ? -5.169 -8.707 -6.968 1.00 94.75 85 GLY A CA 1
ATOM 634 C C . GLY A 1 85 ? -4.362 -9.468 -8.027 1.00 94.75 85 GLY A C 1
ATOM 635 O O . GLY A 1 85 ? -3.603 -10.364 -7.671 1.00 94.75 85 GLY A O 1
ATOM 636 N N . ASP A 1 86 ? -4.566 -9.170 -9.311 1.00 95.00 86 ASP A N 1
ATOM 637 C CA . ASP A 1 86 ? -3.887 -9.833 -10.423 1.00 95.00 86 ASP A CA 1
ATOM 638 C C . ASP A 1 86 ? -2.586 -9.102 -10.776 1.00 95.00 86 ASP A C 1
ATOM 640 O O . ASP A 1 86 ? -2.593 -7.981 -11.288 1.00 95.00 86 ASP A O 1
ATOM 644 N N . THR A 1 87 ? -1.458 -9.760 -10.519 1.00 92.31 87 THR A N 1
ATOM 645 C CA . THR A 1 87 ? -0.109 -9.259 -10.815 1.00 92.31 87 THR A CA 1
ATOM 646 C C . THR A 1 87 ? 0.575 -10.014 -11.960 1.00 92.31 87 THR A C 1
ATOM 648 O O . THR A 1 87 ? 1.782 -9.863 -12.161 1.00 92.31 87 THR A O 1
ATOM 651 N N . THR A 1 88 ? -0.164 -10.826 -12.728 1.00 91.62 88 THR A N 1
ATOM 652 C CA . THR A 1 88 ? 0.395 -11.665 -13.807 1.00 91.62 88 THR A CA 1
ATOM 653 C C . THR A 1 88 ? 1.035 -10.857 -14.936 1.00 91.62 88 THR A C 1
ATOM 655 O O . THR A 1 88 ? 2.011 -11.317 -15.527 1.00 91.62 88 THR A O 1
ATOM 658 N N . ASN A 1 89 ? 0.547 -9.639 -15.196 1.00 89.12 89 ASN A N 1
ATOM 659 C CA . ASN A 1 89 ? 1.156 -8.679 -16.121 1.00 89.12 89 ASN A CA 1
ATOM 660 C C . ASN A 1 89 ? 1.661 -7.428 -15.375 1.00 89.12 89 ASN A C 1
ATOM 662 O O . ASN A 1 89 ? 1.450 -6.285 -15.795 1.00 89.12 89 ASN A O 1
ATOM 666 N N . GLY A 1 90 ? 2.280 -7.648 -14.211 1.00 85.56 90 GLY A N 1
ATOM 667 C CA . GLY A 1 90 ? 2.747 -6.580 -13.331 1.00 85.56 90 GLY A CA 1
ATOM 668 C C . GLY A 1 90 ? 1.599 -5.691 -12.847 1.00 85.56 90 GLY A C 1
ATOM 669 O O . GLY A 1 90 ? 0.514 -6.170 -12.529 1.00 85.56 90 GLY A O 1
ATOM 670 N N . CYS A 1 91 ? 1.826 -4.377 -12.802 1.00 84.12 91 CYS A N 1
ATOM 671 C CA . CYS A 1 91 ? 0.824 -3.410 -12.342 1.00 84.12 91 CYS A CA 1
ATOM 672 C C . CYS A 1 91 ? -0.296 -3.140 -13.362 1.00 84.12 91 CYS A C 1
ATOM 674 O O . CYS A 1 91 ? -1.254 -2.454 -13.029 1.00 84.12 91 CYS A O 1
ATOM 676 N N . MET A 1 92 ? -0.192 -3.629 -14.602 1.00 86.94 92 MET A N 1
ATOM 677 C CA . MET A 1 92 ? -1.202 -3.357 -15.635 1.00 86.94 92 MET A CA 1
ATOM 678 C C . MET A 1 92 ? -2.459 -4.213 -15.464 1.00 86.94 92 MET A C 1
ATOM 680 O O . MET A 1 92 ? -3.547 -3.791 -15.850 1.00 86.94 92 MET A O 1
ATOM 684 N N . SER A 1 93 ? -2.318 -5.410 -14.890 1.00 93.56 93 SER A N 1
ATOM 685 C CA . SER A 1 93 ? -3.422 -6.352 -14.668 1.00 93.56 93 SER A CA 1
ATOM 686 C C . SER A 1 93 ? -4.234 -6.063 -13.402 1.00 93.56 93 SER A C 1
ATOM 688 O O . SER A 1 93 ? -5.311 -6.626 -13.234 1.00 93.56 93 SER A O 1
ATOM 690 N N . THR A 1 94 ? -3.782 -5.151 -12.535 1.00 93.62 94 THR A N 1
ATOM 691 C CA . THR A 1 94 ? -4.495 -4.827 -11.287 1.00 93.62 94 THR A CA 1
ATOM 692 C C . THR A 1 94 ? -5.791 -4.045 -11.530 1.00 93.62 94 THR A C 1
ATOM 694 O O . THR A 1 94 ? -6.639 -3.953 -10.643 1.00 93.62 94 THR A O 1
ATOM 697 N N . GLY A 1 95 ? -5.989 -3.518 -12.742 1.00 94.38 95 GLY A N 1
ATOM 698 C CA . GLY A 1 95 ? -7.197 -2.790 -13.121 1.00 94.38 95 GLY A CA 1
ATOM 699 C C . GLY A 1 95 ? -7.247 -1.364 -12.552 1.00 94.38 95 GLY A C 1
ATOM 700 O O . GLY A 1 95 ? -6.208 -0.810 -12.182 1.00 94.38 95 GLY A O 1
ATOM 701 N N . PRO A 1 96 ? -8.433 -0.728 -12.524 1.00 94.88 96 PRO A N 1
ATOM 702 C CA . PRO A 1 96 ? -8.601 0.639 -12.033 1.00 94.88 96 PRO A CA 1
ATOM 703 C C . PRO A 1 96 ? -8.514 0.718 -10.499 1.00 94.88 96 PRO A C 1
ATOM 705 O O . PRO A 1 96 ? -8.368 -0.287 -9.801 1.00 94.88 96 PRO A O 1
ATOM 708 N N . HIS A 1 97 ? -8.637 1.934 -9.956 1.00 96.00 97 HIS A N 1
ATOM 709 C CA . HIS A 1 97 ? -8.822 2.129 -8.517 1.00 96.00 97 HIS A CA 1
ATOM 710 C C . HIS A 1 97 ? -10.076 1.394 -8.034 1.00 96.00 97 HIS A C 1
ATOM 712 O O . HIS A 1 97 ? -11.136 1.485 -8.658 1.00 96.00 97 HIS A O 1
ATOM 718 N N . PHE A 1 98 ? -9.971 0.719 -6.889 1.00 96.06 98 PHE A N 1
ATOM 719 C CA . PHE A 1 98 ? -11.115 0.089 -6.245 1.00 96.06 98 PHE A CA 1
ATOM 720 C C . PHE A 1 98 ? -12.161 1.154 -5.879 1.00 96.06 98 PHE A C 1
ATOM 722 O O . PHE A 1 98 ? -11.920 2.016 -5.033 1.00 96.06 98 PHE A O 1
ATOM 729 N N . ASN A 1 99 ? -13.322 1.096 -6.532 1.00 95.50 99 ASN A N 1
ATOM 730 C CA . ASN A 1 99 ? -14.389 2.088 -6.397 1.00 95.50 99 ASN A CA 1
ATOM 731 C C . ASN A 1 99 ? -15.773 1.415 -6.331 1.00 95.50 99 ASN A C 1
ATOM 733 O O . ASN A 1 99 ? -16.574 1.524 -7.267 1.00 95.50 99 ASN A O 1
ATOM 737 N N . PRO A 1 100 ? -16.075 0.701 -5.234 1.00 94.50 100 PRO A N 1
ATOM 738 C CA . PRO A 1 100 ? -17.326 -0.045 -5.097 1.00 94.50 100 PRO A CA 1
ATOM 739 C C . PRO A 1 100 ? -18.561 0.869 -5.118 1.00 94.50 100 PRO A C 1
ATOM 741 O O . PRO A 1 100 ? -19.620 0.468 -5.596 1.00 94.50 100 PRO A O 1
ATOM 744 N N . ASP A 1 101 ? -18.411 2.119 -4.674 1.00 94.44 101 ASP A N 1
ATOM 745 C CA . ASP A 1 101 ? -19.499 3.097 -4.577 1.00 94.44 101 ASP A CA 1
ATOM 746 C C . ASP A 1 101 ? -19.695 3.931 -5.855 1.00 94.44 101 ASP A C 1
ATOM 748 O O . ASP A 1 101 ? -20.541 4.832 -5.879 1.00 94.44 101 ASP A O 1
ATOM 752 N N . ARG A 1 102 ? -18.907 3.658 -6.909 1.00 89.06 102 ARG A N 1
ATOM 753 C CA . ARG A 1 102 ? -18.956 4.335 -8.219 1.00 89.06 102 ARG A CA 1
ATOM 754 C C . ARG A 1 102 ? -18.937 5.861 -8.114 1.00 89.06 102 ARG A C 1
ATOM 756 O O . ARG A 1 102 ? -19.662 6.559 -8.826 1.00 89.06 102 ARG A O 1
ATOM 763 N N . LYS A 1 103 ? -18.123 6.395 -7.205 1.00 84.69 103 LYS A N 1
ATOM 764 C CA . LYS A 1 103 ? -17.905 7.841 -7.108 1.00 84.69 103 LYS A CA 1
ATOM 765 C C . LYS A 1 103 ? -17.029 8.300 -8.268 1.00 84.69 103 LYS A C 1
ATOM 767 O O . LYS A 1 103 ? -16.182 7.540 -8.723 1.00 84.69 103 LYS A O 1
ATOM 772 N N . SER A 1 104 ? -17.231 9.522 -8.752 1.00 72.62 104 SER A N 1
ATOM 773 C CA . SER A 1 104 ? -16.274 10.135 -9.674 1.00 72.62 104 SER A CA 1
ATOM 774 C C . SER A 1 104 ? -14.943 10.274 -8.937 1.00 72.62 104 SER A C 1
ATOM 776 O O . SER A 1 104 ? -14.905 10.917 -7.887 1.00 72.62 104 SER A O 1
ATOM 778 N N . VAL A 1 105 ? -13.910 9.602 -9.444 1.00 61.03 105 VAL A N 1
ATOM 779 C CA . VAL A 1 105 ? -12.552 9.565 -8.878 1.00 61.03 105 VAL A CA 1
ATOM 780 C C . VAL A 1 105 ? -11.646 10.471 -9.691 1.00 61.03 105 VAL A C 1
ATOM 782 O O . VAL A 1 105 ? -11.835 10.497 -10.928 1.00 61.03 105 VAL A O 1
#

Organism: Opuntia streptacantha (NCBI:txid393608)

Secondary structure (DSSP, 8-state):
-----------PPPP-S-----------------PEEEEEEEEE-TTS-EEEEEEEEETTSPEEEEEEEESPPSS------BS----TTGGGTT-SB--TT----

Foldseek 3Di:
DDDDDDDDDDDDDDDDDDDDDDDDPCPVPPPPQFDKDKDKDWDDDPQPKTKIKIWIDGRPDDIDIDIDIDPDDPDDDDDAQAPAPDCVVHPVVSHHGDDPPPDDD